Protein AF-A0A1I4BN94-F1 (afdb_monomer)

Radius of gyration: 34.68 Å; Cα contacts (8 Å, |Δi|>4): 60; chains: 1; bounding box: 79×40×118 Å

Mean predicted aligned error: 12.73 Å

Structure (mmCIF, N/CA/C/O backbone):
data_AF-A0A1I4BN94-F1
#
_entry.id   AF-A0A1I4BN94-F1
#
loop_
_atom_site.group_PDB
_atom_site.id
_atom_site.type_symbol
_atom_site.label_atom_id
_atom_site.label_alt_id
_atom_site.label_comp_id
_atom_site.label_asym_id
_atom_site.label_entity_id
_atom_site.label_seq_id
_atom_site.pdbx_PDB_ins_code
_atom_site.Cartn_x
_atom_site.Cartn_y
_atom_site.Cartn_z
_atom_site.occupancy
_atom_site.B_iso_or_equiv
_atom_site.auth_seq_id
_atom_site.auth_comp_id
_atom_site.auth_asym_id
_atom_site.auth_atom_id
_atom_site.pdbx_PDB_model_num
ATOM 1 N N . MET A 1 1 ? -11.496 -12.424 9.319 1.00 83.00 1 MET A N 1
ATOM 2 C CA . MET A 1 1 ? -12.038 -12.703 7.967 1.00 83.00 1 MET A CA 1
ATOM 3 C C . MET A 1 1 ? -12.143 -11.469 7.071 1.00 83.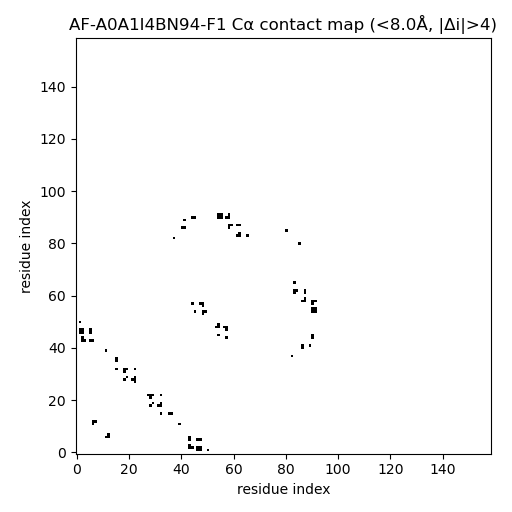00 1 MET A C 1
ATOM 5 O O . MET A 1 1 ? -11.672 -11.564 5.952 1.00 83.00 1 MET A O 1
ATOM 9 N N . ALA A 1 2 ? -12.711 -10.327 7.496 1.00 82.12 2 ALA A N 1
ATOM 10 C CA . ALA A 1 2 ? -12.797 -9.132 6.628 1.00 82.12 2 ALA A CA 1
ATOM 11 C C . ALA A 1 2 ? -11.420 -8.603 6.168 1.00 82.12 2 ALA A C 1
ATOM 13 O O . ALA A 1 2 ? -11.234 -8.348 4.985 1.00 82.12 2 ALA A O 1
ATOM 14 N N . HIS A 1 3 ? -10.443 -8.543 7.082 1.00 81.56 3 HIS A N 1
ATOM 15 C CA . HIS A 1 3 ? -9.048 -8.193 6.773 1.00 81.56 3 HIS A CA 1
ATOM 16 C C . HIS A 1 3 ? -8.423 -9.142 5.730 1.00 81.56 3 HIS A C 1
ATOM 18 O O . HIS A 1 3 ? -7.893 -8.697 4.721 1.00 81.56 3 HIS A O 1
ATOM 24 N N . GLU A 1 4 ? -8.574 -10.457 5.919 1.00 86.12 4 GLU A N 1
ATOM 25 C CA . GLU A 1 4 ? -8.053 -11.466 4.983 1.00 86.12 4 GLU A CA 1
ATOM 26 C C . GLU A 1 4 ? -8.687 -11.359 3.587 1.00 86.12 4 GLU A C 1
ATOM 28 O O . GLU A 1 4 ? -8.006 -11.395 2.566 1.00 86.12 4 GLU A O 1
ATOM 33 N N . ARG A 1 5 ? -10.009 -11.148 3.524 1.00 86.88 5 ARG A N 1
ATOM 34 C CA . ARG A 1 5 ? -10.705 -10.930 2.249 1.00 86.88 5 ARG A CA 1
ATOM 35 C C . ARG A 1 5 ? -10.223 -9.671 1.538 1.00 86.88 5 ARG A C 1
ATOM 37 O O . ARG A 1 5 ? -10.151 -9.687 0.314 1.00 86.88 5 ARG A O 1
ATOM 44 N N . ALA A 1 6 ? -9.880 -8.613 2.274 1.00 86.38 6 ALA A N 1
ATOM 45 C CA . ALA A 1 6 ? -9.335 -7.395 1.684 1.00 86.38 6 ALA A CA 1
ATOM 46 C C . ALA A 1 6 ? -7.993 -7.665 0.984 1.00 86.38 6 ALA A C 1
ATOM 48 O O . ALA A 1 6 ? -7.816 -7.239 -0.153 1.00 86.38 6 ALA A O 1
ATOM 49 N N . HIS A 1 7 ? -7.095 -8.451 1.590 1.00 86.75 7 HIS A N 1
ATOM 50 C CA . HIS A 1 7 ? -5.823 -8.840 0.960 1.00 86.75 7 HIS A CA 1
ATOM 51 C C . HIS A 1 7 ? -6.009 -9.616 -0.345 1.00 86.75 7 HIS A C 1
ATOM 53 O O . HIS A 1 7 ? -5.295 -9.370 -1.321 1.00 86.75 7 HIS A O 1
ATOM 59 N N . LEU A 1 8 ? -6.972 -10.540 -0.372 1.00 87.38 8 LEU A N 1
ATOM 60 C CA . LEU A 1 8 ? -7.276 -11.332 -1.564 1.00 87.38 8 LEU A CA 1
ATOM 61 C C . LEU A 1 8 ? -7.943 -10.485 -2.652 1.00 87.38 8 LEU A C 1
ATOM 63 O O . LEU A 1 8 ? -7.504 -10.512 -3.800 1.00 87.38 8 LEU A O 1
ATOM 67 N N . HIS A 1 9 ? -8.959 -9.700 -2.289 1.00 88.06 9 HIS A N 1
ATOM 68 C CA . HIS A 1 9 ? -9.712 -8.865 -3.226 1.00 88.06 9 HIS A CA 1
ATOM 69 C C . HIS A 1 9 ? -8.834 -7.785 -3.870 1.00 88.06 9 HIS A C 1
ATOM 71 O O . HIS A 1 9 ? -8.906 -7.564 -5.075 1.00 88.06 9 HIS A O 1
ATOM 77 N N . LEU A 1 10 ? -7.956 -7.161 -3.081 1.00 85.00 10 LEU A N 1
ATOM 78 C CA . LEU A 1 10 ? -7.038 -6.114 -3.538 1.00 85.00 10 LEU A CA 1
ATOM 79 C C . LEU A 1 10 ? -5.694 -6.669 -4.036 1.00 85.00 10 LEU A C 1
ATOM 81 O O . LEU A 1 10 ? -4.804 -5.906 -4.407 1.00 85.00 10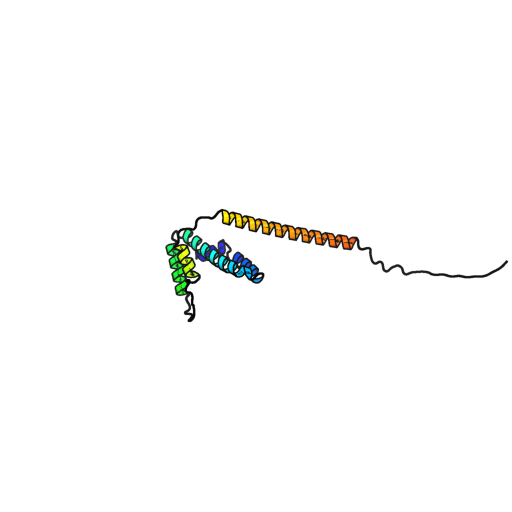 LEU A O 1
ATOM 85 N N . ARG A 1 11 ? -5.537 -8.001 -4.056 1.00 89.88 11 ARG A N 1
ATOM 86 C CA . ARG A 1 11 ? -4.350 -8.717 -4.552 1.00 89.88 11 ARG A CA 1
ATOM 87 C C . ARG A 1 11 ? -3.036 -8.190 -3.956 1.00 89.88 11 ARG A C 1
ATOM 89 O O . ARG A 1 11 ? -2.015 -8.133 -4.641 1.00 89.88 11 ARG A O 1
ATOM 96 N N . HIS A 1 12 ? -3.039 -7.839 -2.668 1.00 90.19 12 HIS A N 1
ATOM 97 C CA . HIS A 1 12 ? -1.888 -7.236 -1.978 1.00 90.19 12 HIS A CA 1
ATOM 98 C C . HIS A 1 12 ? -0.611 -8.089 -2.067 1.00 90.19 12 HIS A C 1
ATOM 100 O O . HIS A 1 12 ? 0.495 -7.555 -2.123 1.00 90.19 12 HIS A O 1
ATOM 106 N N . HIS A 1 13 ? -0.761 -9.412 -2.153 1.00 88.19 13 HIS A N 1
ATOM 107 C CA . HIS A 1 13 ? 0.345 -10.350 -2.338 1.00 88.19 13 HIS A CA 1
ATOM 108 C C . HIS A 1 13 ? 1.163 -10.071 -3.610 1.00 88.19 13 HIS A C 1
ATOM 110 O O . HIS A 1 13 ? 2.387 -10.151 -3.565 1.00 88.19 13 HIS A O 1
ATOM 116 N N . LEU A 1 14 ? 0.530 -9.681 -4.723 1.00 90.88 14 LEU A N 1
ATOM 117 C CA . LEU A 1 14 ? 1.253 -9.367 -5.961 1.00 90.88 14 LEU A CA 1
ATOM 118 C C . LEU A 1 14 ? 2.098 -8.104 -5.810 1.00 90.88 14 LEU A C 1
ATOM 120 O O . LEU A 1 14 ? 3.249 -8.085 -6.233 1.00 90.88 14 LEU A O 1
ATOM 124 N N . PHE A 1 15 ? 1.563 -7.078 -5.145 1.00 87.44 15 PHE A N 1
ATOM 125 C CA . PHE A 1 15 ? 2.320 -5.864 -4.844 1.00 87.44 15 PHE A CA 1
ATOM 126 C C . PHE A 1 15 ? 3.537 -6.159 -3.964 1.00 87.44 15 PHE A C 1
ATOM 128 O O . PHE A 1 15 ? 4.627 -5.657 -4.239 1.00 87.44 15 PHE A O 1
ATOM 135 N N . LEU A 1 16 ? 3.376 -6.997 -2.936 1.00 89.31 16 LEU A N 1
ATOM 136 C CA . LEU A 1 16 ? 4.483 -7.399 -2.069 1.00 89.31 16 LEU A CA 1
ATOM 137 C C . LEU A 1 16 ? 5.559 -8.176 -2.831 1.00 89.31 16 LEU A C 1
ATOM 139 O O . LEU A 1 16 ? 6.737 -7.896 -2.631 1.00 89.31 16 LEU A O 1
ATOM 143 N N . ILE A 1 17 ? 5.175 -9.093 -3.725 1.00 92.31 17 ILE A N 1
ATOM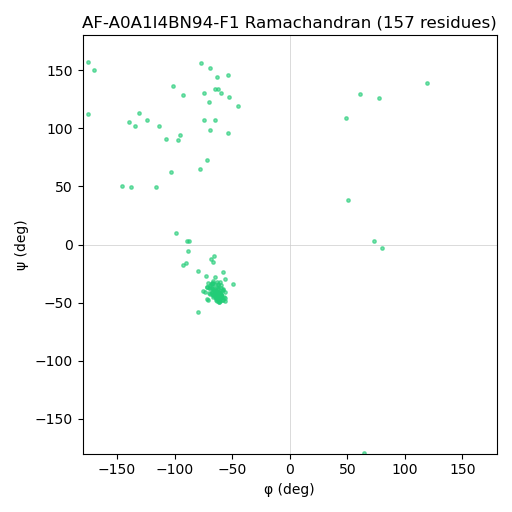 144 C CA . ILE A 1 17 ? 6.125 -9.837 -4.567 1.00 92.31 17 ILE A CA 1
ATOM 145 C C . ILE A 1 17 ? 6.912 -8.875 -5.459 1.00 92.31 17 ILE A C 1
ATOM 147 O O . ILE A 1 17 ? 8.141 -8.929 -5.469 1.00 92.31 17 ILE A O 1
ATOM 151 N N . THR A 1 18 ? 6.234 -7.959 -6.155 1.00 90.38 18 THR A N 1
ATOM 152 C CA . THR A 1 18 ? 6.895 -6.979 -7.028 1.00 90.38 18 THR A CA 1
ATOM 153 C C . THR A 1 18 ? 7.882 -6.122 -6.247 1.00 90.38 18 THR A C 1
ATOM 155 O O . THR A 1 18 ? 9.033 -5.986 -6.647 1.00 90.38 18 THR A O 1
ATOM 158 N N . VAL A 1 19 ? 7.476 -5.586 -5.094 1.00 89.31 19 VAL A N 1
ATOM 159 C CA . VAL A 1 19 ? 8.345 -4.718 -4.290 1.00 89.31 19 VAL A CA 1
ATOM 160 C C . VAL A 1 19 ? 9.487 -5.496 -3.631 1.00 89.31 19 VAL A C 1
ATOM 162 O O . VAL A 1 19 ? 10.593 -4.963 -3.507 1.00 89.31 19 VAL A O 1
ATOM 165 N N . ALA A 1 20 ? 9.266 -6.754 -3.245 1.00 90.38 20 ALA A N 1
ATOM 166 C CA . ALA A 1 20 ? 10.321 -7.635 -2.755 1.00 90.38 20 ALA A CA 1
ATOM 167 C C . ALA A 1 20 ? 11.360 -7.909 -3.849 1.00 90.38 20 ALA A C 1
ATOM 169 O O . ALA A 1 20 ? 12.555 -7.772 -3.593 1.00 90.38 20 ALA A O 1
ATOM 170 N N . LEU A 1 21 ? 10.914 -8.199 -5.075 1.00 92.38 21 LEU A N 1
ATOM 171 C CA . LEU A 1 21 ? 11.796 -8.374 -6.226 1.00 92.38 21 LEU A CA 1
ATOM 172 C C . LEU A 1 21 ? 12.570 -7.086 -6.530 1.00 92.38 21 LEU A C 1
ATOM 174 O O . LEU A 1 21 ? 13.793 -7.122 -6.642 1.00 92.38 21 LEU A O 1
ATOM 178 N N . SER A 1 22 ? 11.901 -5.931 -6.570 1.00 90.00 22 SER A N 1
ATOM 179 C CA . SER A 1 22 ? 12.569 -4.638 -6.755 1.00 90.00 22 SER A CA 1
ATOM 180 C C . SER A 1 22 ? 13.595 -4.355 -5.656 1.00 90.00 22 SER A C 1
ATOM 182 O O . SER A 1 22 ? 14.677 -3.861 -5.948 1.00 90.00 22 SER A O 1
ATOM 184 N N . SER A 1 23 ? 13.297 -4.700 -4.401 1.00 91.12 23 SER A N 1
ATOM 185 C CA . SER A 1 23 ? 14.216 -4.520 -3.266 1.00 91.12 23 SER A CA 1
ATOM 186 C C . SER A 1 23 ? 15.392 -5.501 -3.277 1.00 91.12 23 SER A C 1
ATOM 188 O O . SER A 1 23 ? 16.447 -5.201 -2.712 1.00 91.12 23 SER A O 1
ATOM 190 N N . ALA A 1 24 ? 15.213 -6.677 -3.887 1.00 91.88 24 ALA A N 1
ATOM 191 C CA . ALA A 1 24 ? 16.277 -7.647 -4.116 1.00 91.88 24 ALA A CA 1
ATOM 192 C C . ALA A 1 24 ? 17.216 -7.183 -5.239 1.00 91.88 24 ALA A C 1
ATOM 194 O O . ALA A 1 24 ? 18.430 -7.281 -5.087 1.00 91.88 24 ALA A O 1
ATOM 195 N N . LEU A 1 25 ? 16.658 -6.622 -6.319 1.00 93.19 25 LEU A N 1
ATOM 196 C CA . LEU A 1 25 ? 17.416 -6.055 -7.439 1.00 93.19 25 LEU A CA 1
ATOM 197 C C . LEU A 1 25 ? 18.106 -4.733 -7.070 1.00 93.19 25 LEU A C 1
ATOM 199 O O . LEU A 1 25 ? 19.218 -4.469 -7.515 1.00 93.19 25 LEU A O 1
ATOM 203 N N . ASN A 1 26 ? 17.462 -3.907 -6.244 1.00 92.50 26 ASN A N 1
ATOM 204 C CA . ASN A 1 26 ? 17.990 -2.629 -5.788 1.00 92.50 26 ASN A CA 1
ATOM 205 C C . ASN A 1 26 ? 17.777 -2.457 -4.270 1.00 92.50 26 ASN A C 1
ATOM 207 O O . ASN A 1 26 ? 16.686 -2.074 -3.831 1.00 92.50 26 ASN A O 1
ATOM 211 N N . PRO A 1 27 ? 18.826 -2.660 -3.449 1.00 91.50 27 PRO A N 1
ATOM 212 C CA . PRO A 1 27 ? 18.743 -2.526 -1.996 1.00 91.50 27 PRO A CA 1
ATOM 213 C C . PRO A 1 27 ? 18.280 -1.149 -1.501 1.00 91.50 27 PRO A C 1
ATOM 215 O O . PRO A 1 27 ? 17.722 -1.062 -0.405 1.00 91.50 27 PRO A O 1
ATOM 218 N N . LEU A 1 28 ? 18.454 -0.084 -2.294 1.00 92.69 28 LEU A N 1
ATOM 219 C CA . LEU A 1 28 ? 17.985 1.263 -1.946 1.00 92.69 28 LEU A CA 1
ATOM 220 C C . LEU A 1 28 ? 16.451 1.358 -1.896 1.00 92.69 28 LEU A C 1
ATOM 222 O O . LEU A 1 28 ? 15.917 2.291 -1.303 1.00 92.69 28 LEU A O 1
ATOM 226 N N . LEU A 1 29 ? 15.734 0.374 -2.450 1.00 88.19 29 LEU A N 1
ATOM 227 C CA . LEU A 1 29 ? 14.271 0.297 -2.415 1.00 88.19 29 LEU A CA 1
ATOM 228 C C . LEU A 1 29 ? 13.721 -0.420 -1.171 1.00 88.19 29 LEU A C 1
ATOM 230 O O . LEU A 1 29 ? 12.514 -0.400 -0.938 1.00 88.19 29 LEU A O 1
ATOM 234 N N . ARG A 1 30 ? 14.566 -0.999 -0.310 1.00 89.75 30 ARG A N 1
ATOM 235 C CA . ARG A 1 30 ? 14.111 -1.687 0.916 1.00 89.75 30 ARG A CA 1
ATOM 236 C C . ARG A 1 30 ? 13.253 -0.814 1.849 1.00 89.75 30 ARG A C 1
ATOM 238 O O . ARG A 1 30 ? 12.254 -1.325 2.363 1.00 89.75 30 ARG A O 1
ATOM 245 N N . PRO A 1 31 ? 13.563 0.480 2.080 1.00 88.94 31 PRO A N 1
ATOM 246 C CA . PRO A 1 31 ? 12.694 1.349 2.876 1.00 88.94 31 PRO A CA 1
ATOM 247 C C . PRO A 1 31 ? 11.311 1.536 2.242 1.00 88.94 31 PRO A C 1
ATOM 249 O O . PRO A 1 31 ? 10.311 1.599 2.954 1.00 88.94 31 PRO A O 1
ATOM 252 N N . LEU A 1 32 ? 11.235 1.562 0.908 1.00 85.69 32 LEU A N 1
ATOM 253 C CA . LEU A 1 32 ? 9.962 1.589 0.195 1.00 85.69 32 LEU A CA 1
ATOM 254 C C . LEU A 1 32 ? 9.198 0.278 0.415 1.00 85.69 32 LEU A C 1
ATOM 256 O O . LEU A 1 32 ? 8.002 0.316 0.671 1.00 85.69 32 LEU A O 1
ATOM 260 N N . GLY A 1 33 ? 9.889 -0.865 0.426 1.00 86.56 33 GLY A N 1
ATOM 261 C CA . GLY A 1 33 ? 9.298 -2.159 0.778 1.00 86.56 33 GLY A CA 1
ATOM 262 C C . GLY A 1 33 ? 8.635 -2.185 2.149 1.00 86.56 33 GLY A C 1
ATOM 263 O O . GLY A 1 33 ? 7.477 -2.591 2.267 1.00 86.56 33 GLY A O 1
ATOM 264 N N . THR A 1 34 ? 9.320 -1.692 3.181 1.00 85.50 34 THR A N 1
ATOM 265 C CA . THR A 1 34 ? 8.741 -1.636 4.533 1.00 85.50 34 THR A CA 1
ATOM 266 C C . THR A 1 34 ? 7.577 -0.645 4.623 1.00 85.50 34 THR A C 1
ATOM 268 O O . THR A 1 34 ? 6.574 -0.931 5.282 1.00 85.50 34 THR A O 1
ATOM 271 N N . ALA A 1 35 ? 7.661 0.492 3.925 1.00 87.06 35 ALA A N 1
ATOM 272 C CA . ALA A 1 35 ? 6.581 1.471 3.850 1.00 87.06 35 ALA A CA 1
ATOM 273 C C . ALA A 1 35 ? 5.342 0.922 3.123 1.00 87.06 35 ALA A C 1
ATOM 275 O O . ALA A 1 35 ? 4.227 1.090 3.621 1.00 87.06 35 ALA A O 1
ATOM 276 N N . THR A 1 36 ? 5.526 0.229 1.997 1.00 87.94 36 THR A N 1
ATOM 277 C CA . THR A 1 36 ? 4.444 -0.394 1.227 1.00 87.94 36 THR A CA 1
ATOM 278 C C . THR A 1 36 ? 3.763 -1.493 2.026 1.00 87.94 36 THR A C 1
ATOM 280 O O . THR A 1 36 ? 2.539 -1.494 2.115 1.00 87.94 36 THR A O 1
ATOM 283 N N . ALA A 1 37 ? 4.521 -2.378 2.680 1.00 88.38 37 ALA A N 1
ATOM 284 C CA . ALA A 1 37 ? 3.940 -3.414 3.532 1.00 88.38 37 ALA A CA 1
ATOM 285 C C . ALA A 1 37 ? 3.051 -2.806 4.630 1.00 88.38 37 ALA A C 1
ATOM 287 O O . ALA A 1 37 ? 1.905 -3.213 4.804 1.00 88.38 37 ALA A O 1
ATOM 288 N N . PHE A 1 38 ? 3.533 -1.761 5.310 1.00 88.56 38 PHE A N 1
ATOM 289 C CA . PHE A 1 38 ? 2.724 -1.042 6.293 1.00 88.56 38 PHE A CA 1
ATOM 290 C C . PHE A 1 38 ? 1.469 -0.398 5.677 1.00 88.56 38 PHE A C 1
ATOM 292 O O . PHE A 1 38 ? 0.396 -0.447 6.279 1.00 88.56 38 PHE A O 1
ATOM 299 N N . ALA A 1 39 ? 1.584 0.214 4.496 1.00 87.94 39 ALA A N 1
ATOM 300 C CA . ALA A 1 39 ? 0.459 0.855 3.820 1.00 87.94 39 ALA A CA 1
ATOM 301 C C . ALA A 1 39 ? -0.630 -0.153 3.416 1.00 87.94 39 ALA A C 1
ATOM 303 O O . ALA A 1 39 ? -1.811 0.140 3.594 1.00 87.94 39 ALA A O 1
ATOM 304 N N . LEU A 1 40 ? -0.247 -1.342 2.939 1.00 89.69 40 LEU A N 1
ATOM 305 C CA . LEU A 1 40 ? -1.180 -2.413 2.569 1.00 89.69 40 LEU A CA 1
ATOM 306 C C . LEU A 1 40 ? -1.907 -2.984 3.791 1.00 89.69 40 LEU A C 1
ATOM 308 O O . LEU A 1 40 ? -3.125 -3.150 3.758 1.00 89.69 40 LEU A O 1
ATOM 312 N N . GLU A 1 41 ? -1.191 -3.202 4.898 1.00 89.75 41 GLU A N 1
ATOM 313 C CA . GLU A 1 41 ? -1.800 -3.594 6.176 1.00 89.75 41 GLU A CA 1
ATOM 314 C C . GLU A 1 41 ? -2.808 -2.548 6.662 1.00 89.75 41 GLU A C 1
ATOM 316 O O . GLU A 1 41 ? -3.931 -2.882 7.044 1.00 89.75 41 GLU A O 1
ATOM 321 N N . ARG A 1 42 ? -2.437 -1.262 6.589 1.00 90.12 42 ARG A N 1
ATOM 322 C CA . ARG A 1 42 ? -3.337 -0.162 6.940 1.00 90.12 42 ARG A CA 1
ATOM 323 C C . ARG A 1 42 ? -4.560 -0.122 6.021 1.00 90.12 42 ARG A C 1
ATOM 325 O O . ARG A 1 42 ? -5.660 0.111 6.507 1.00 90.12 42 ARG A O 1
ATOM 332 N N . TRP A 1 43 ? -4.401 -0.353 4.719 1.00 89.12 43 TRP A N 1
ATOM 333 C CA . TRP A 1 43 ? -5.528 -0.383 3.784 1.00 89.12 43 TRP A CA 1
ATOM 334 C C . TRP A 1 43 ? -6.482 -1.545 4.088 1.00 89.12 43 TRP A C 1
ATOM 336 O O . TRP A 1 43 ? -7.700 -1.355 4.117 1.00 89.12 43 TRP A O 1
ATOM 346 N N . ALA A 1 44 ? -5.959 -2.731 4.397 1.00 89.62 44 ALA A N 1
ATOM 347 C CA . ALA A 1 44 ? -6.784 -3.865 4.805 1.00 89.62 44 ALA A CA 1
ATOM 348 C C . ALA A 1 44 ? -7.562 -3.576 6.106 1.00 89.62 44 ALA A C 1
ATOM 350 O O . ALA A 1 44 ? -8.750 -3.896 6.198 1.00 89.62 44 ALA A O 1
ATOM 351 N N . ASP A 1 45 ? -6.930 -2.918 7.083 1.00 91.00 45 ASP A N 1
ATOM 352 C CA . ASP A 1 45 ? -7.575 -2.502 8.335 1.00 91.00 45 ASP A CA 1
ATOM 353 C C . ASP A 1 45 ? -8.698 -1.477 8.109 1.00 91.00 45 ASP A C 1
ATOM 355 O O . ASP A 1 45 ? -9.795 -1.632 8.645 1.00 91.00 45 ASP A O 1
ATOM 359 N N . GLU A 1 46 ? -8.454 -0.458 7.283 1.00 90.62 46 GLU A N 1
ATOM 360 C CA . GLU A 1 46 ? -9.459 0.554 6.928 1.00 90.62 46 GLU A CA 1
ATOM 361 C C . GLU A 1 46 ? -10.619 -0.072 6.140 1.00 90.62 46 GLU A C 1
ATOM 363 O O . GLU A 1 46 ? -11.779 0.211 6.420 1.00 90.62 46 GLU A O 1
ATOM 368 N N . THR A 1 47 ? -10.331 -1.004 5.226 1.00 90.50 47 THR A N 1
ATOM 369 C CA . THR A 1 47 ? -11.361 -1.747 4.483 1.00 90.50 47 THR A CA 1
ATOM 370 C C . THR A 1 47 ? -12.245 -2.548 5.435 1.00 90.50 47 THR A C 1
ATOM 372 O O . THR A 1 47 ? -13.471 -2.508 5.325 1.00 90.50 47 THR A O 1
ATOM 375 N N . ALA A 1 48 ? -11.649 -3.244 6.408 1.00 89.62 48 ALA A N 1
ATOM 376 C CA . ALA A 1 48 ? -12.403 -3.952 7.436 1.00 89.62 48 ALA A CA 1
ATOM 377 C C . ALA A 1 48 ? -13.244 -2.987 8.287 1.00 89.62 48 ALA A C 1
ATOM 379 O O . ALA A 1 48 ? -14.403 -3.287 8.572 1.00 89.62 48 ALA A O 1
ATOM 380 N N . ALA A 1 49 ? -12.697 -1.824 8.648 1.00 91.94 49 ALA A N 1
ATOM 381 C CA . ALA A 1 49 ? -13.415 -0.811 9.415 1.00 91.94 49 ALA A CA 1
ATOM 382 C C . ALA A 1 49 ? -14.608 -0.235 8.642 1.00 91.94 49 ALA A C 1
ATOM 384 O O . ALA A 1 49 ? -15.674 -0.081 9.228 1.00 91.94 49 ALA A O 1
ATOM 385 N N . THR A 1 50 ? -14.479 0.007 7.334 1.00 91.06 50 THR A N 1
ATOM 386 C CA . THR A 1 50 ? -15.598 0.427 6.476 1.00 91.06 50 THR A CA 1
ATOM 387 C C . THR A 1 50 ? -16.692 -0.637 6.409 1.00 91.06 50 THR A C 1
ATOM 389 O O . THR A 1 50 ? -17.866 -0.300 6.511 1.00 91.06 50 THR A O 1
ATOM 392 N N . HIS A 1 51 ? -16.332 -1.921 6.293 1.00 90.62 51 HIS A N 1
ATOM 393 C CA . HIS A 1 51 ? -17.313 -3.015 6.262 1.00 90.62 51 HIS A CA 1
ATOM 394 C C . HIS A 1 51 ? -18.045 -3.203 7.598 1.00 90.62 51 HIS A C 1
ATOM 396 O O . HIS A 1 51 ? -19.198 -3.623 7.611 1.00 90.62 51 HIS A O 1
ATOM 402 N N . LEU A 1 52 ? -17.370 -2.937 8.719 1.00 90.44 52 LEU A N 1
ATOM 403 C CA . LEU A 1 52 ? -17.911 -3.111 10.071 1.00 90.44 52 LEU A CA 1
ATOM 404 C C . LEU A 1 52 ? -18.568 -1.839 10.630 1.00 90.44 52 LEU A C 1
ATOM 406 O O . LEU A 1 52 ? -19.297 -1.922 11.612 1.00 90.44 52 LEU A O 1
ATOM 410 N N . GLY A 1 53 ? -18.286 -0.672 10.047 1.00 92.00 53 GLY A N 1
ATOM 411 C CA . GLY A 1 53 ? -18.752 0.633 10.524 1.00 92.00 53 GLY A CA 1
ATOM 412 C C . GLY A 1 53 ? -18.056 1.152 11.791 1.00 92.00 53 GLY A C 1
ATOM 413 O O . GLY A 1 53 ? -18.421 2.218 12.277 1.00 92.00 53 GLY A O 1
ATOM 414 N N . ASP A 1 54 ? -17.055 0.443 12.332 1.00 92.44 54 ASP A N 1
ATOM 415 C CA . ASP A 1 54 ? -16.395 0.795 13.599 1.00 92.44 54 ASP A CA 1
ATOM 416 C C . ASP A 1 54 ? -14.867 0.574 13.550 1.00 92.44 54 ASP A C 1
ATOM 418 O O . ASP A 1 54 ? -14.358 -0.550 13.634 1.00 92.44 54 ASP A O 1
ATOM 422 N N . ARG A 1 55 ? -14.113 1.681 13.465 1.00 92.31 55 ARG A N 1
ATOM 423 C CA . ARG A 1 55 ? -12.635 1.695 13.489 1.00 92.31 55 ARG A CA 1
ATOM 424 C C . ARG A 1 55 ? -12.061 1.281 14.845 1.00 92.31 55 ARG A C 1
ATOM 426 O O . ARG A 1 55 ? -11.010 0.643 14.888 1.00 92.31 55 ARG A O 1
ATOM 433 N N . SER A 1 56 ? -12.737 1.612 15.946 1.00 93.19 56 SER A N 1
ATOM 434 C CA . SER A 1 56 ? -12.290 1.282 17.307 1.00 93.19 56 SER A CA 1
ATOM 435 C C . SER A 1 56 ? -12.398 -0.217 17.571 1.00 93.19 56 SER A C 1
ATOM 437 O O . SER A 1 56 ? -11.513 -0.808 18.198 1.00 93.19 56 SER A O 1
ATOM 439 N N . LEU A 1 57 ? -13.445 -0.859 17.045 1.00 93.19 57 LEU A N 1
ATOM 440 C CA . LEU A 1 57 ? -13.594 -2.312 17.086 1.00 93.19 57 LEU A CA 1
ATOM 441 C C . LEU A 1 57 ? -12.456 -3.015 16.340 1.00 93.19 57 LEU A C 1
ATOM 443 O O . LEU A 1 57 ? -11.850 -3.934 16.899 1.00 93.19 57 LEU A O 1
ATOM 447 N N . VAL A 1 58 ? -12.118 -2.561 15.127 1.00 92.12 58 VAL A N 1
ATOM 448 C CA . VAL A 1 58 ? -10.991 -3.116 14.356 1.00 92.12 58 VAL A CA 1
ATOM 449 C C . VAL A 1 58 ? -9.664 -2.880 15.077 1.00 92.12 58 VAL A C 1
ATOM 451 O O . VAL A 1 58 ? -8.892 -3.822 15.241 1.00 92.12 58 VAL A O 1
ATOM 454 N N . ALA A 1 59 ? -9.425 -1.676 15.603 1.00 92.38 59 ALA A N 1
ATOM 455 C CA . ALA A 1 59 ? -8.211 -1.353 16.356 1.00 92.38 59 ALA A CA 1
ATOM 456 C C . ALA A 1 59 ? -8.023 -2.281 17.567 1.00 92.38 59 ALA A C 1
ATOM 458 O O . ALA A 1 59 ? -6.940 -2.829 17.786 1.00 92.38 59 ALA A O 1
ATOM 459 N N . ARG A 1 60 ? -9.098 -2.525 18.326 1.00 92.25 60 ARG A N 1
ATOM 460 C CA . ARG A 1 60 ? -9.084 -3.444 19.469 1.00 92.25 60 ARG A CA 1
ATOM 461 C C . ARG A 1 60 ? -8.875 -4.895 19.042 1.00 92.25 60 ARG A C 1
ATOM 463 O O . ARG A 1 60 ? -8.171 -5.624 19.737 1.00 92.25 60 ARG A O 1
ATOM 470 N N . ALA A 1 61 ? -9.464 -5.321 17.926 1.00 91.12 61 ALA A N 1
ATOM 471 C CA . ALA A 1 61 ? -9.260 -6.662 17.384 1.00 91.12 61 ALA A CA 1
ATOM 472 C C . ALA A 1 61 ? -7.796 -6.887 16.969 1.00 91.12 61 ALA A C 1
ATOM 474 O O . ALA A 1 61 ? -7.207 -7.893 17.361 1.00 91.12 61 ALA A O 1
ATOM 475 N N . VAL A 1 62 ? -7.185 -5.921 16.272 1.00 89.00 62 VAL A N 1
ATOM 476 C CA . VAL A 1 62 ? -5.761 -5.945 15.891 1.00 89.00 62 VAL A CA 1
ATOM 477 C C . VAL A 1 62 ? -4.863 -5.987 17.130 1.00 89.00 62 VAL A C 1
ATOM 479 O O . VAL A 1 62 ? -3.962 -6.821 17.210 1.00 89.00 62 VAL A O 1
ATOM 482 N N . ALA A 1 63 ? -5.138 -5.150 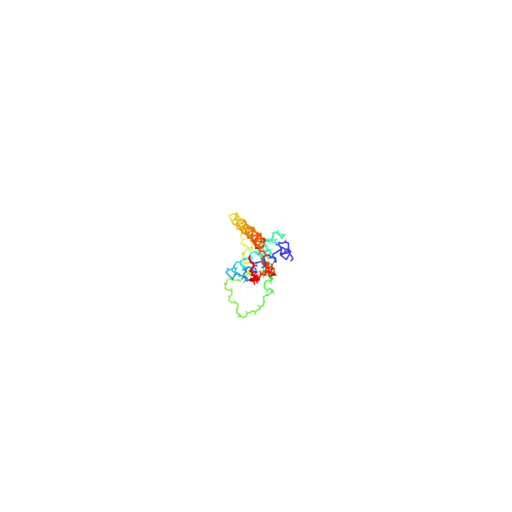18.136 1.00 87.81 63 ALA A N 1
ATOM 483 C CA . ALA A 1 63 ? -4.381 -5.141 19.387 1.00 87.81 63 ALA A CA 1
ATOM 484 C C . ALA A 1 63 ? -4.469 -6.484 20.136 1.00 87.81 63 ALA A C 1
ATOM 486 O O . ALA A 1 63 ? -3.451 -7.010 20.588 1.00 87.81 63 ALA A O 1
ATOM 487 N N . LYS A 1 64 ? -5.670 -7.071 20.235 1.00 88.75 64 LYS A N 1
ATOM 488 C CA . LYS A 1 64 ? -5.873 -8.383 20.869 1.00 88.75 64 LYS A CA 1
ATOM 489 C C . LYS A 1 64 ? -5.163 -9.505 20.113 1.00 88.75 64 LYS A C 1
ATOM 491 O O . LYS A 1 64 ? -4.512 -10.326 20.749 1.00 88.75 64 LYS A O 1
ATOM 496 N N . ALA A 1 65 ? -5.257 -9.528 18.783 1.00 86.50 65 ALA A N 1
ATOM 497 C CA . ALA A 1 65 ? -4.589 -10.531 17.955 1.00 86.50 65 ALA A CA 1
ATOM 498 C C . ALA A 1 65 ? -3.063 -10.471 18.117 1.00 86.50 65 ALA A C 1
ATOM 500 O O . ALA A 1 65 ? -2.417 -11.500 18.298 1.00 86.50 65 ALA A O 1
ATOM 501 N N . ALA A 1 66 ? -2.492 -9.265 18.137 1.00 84.75 66 ALA A N 1
ATOM 502 C CA . ALA A 1 66 ? -1.064 -9.080 18.357 1.00 84.75 66 ALA A CA 1
ATOM 503 C C . ALA A 1 66 ? -0.609 -9.508 19.757 1.00 84.75 66 ALA A C 1
ATOM 505 O O . ALA A 1 66 ? 0.476 -10.064 19.899 1.00 84.75 66 ALA A O 1
ATOM 506 N N . LEU A 1 67 ? -1.428 -9.270 20.789 1.00 83.94 67 LEU A N 1
ATOM 507 C CA . LEU A 1 67 ? -1.125 -9.727 22.144 1.00 83.94 67 LEU A CA 1
ATOM 508 C C . LEU A 1 67 ? -1.184 -11.256 22.250 1.00 83.94 67 LEU A C 1
ATOM 510 O O . LEU A 1 67 ? -0.310 -11.849 22.873 1.00 83.94 67 LEU A O 1
ATOM 514 N N . ALA A 1 68 ? -2.170 -11.887 21.606 1.00 85.38 68 ALA A N 1
ATOM 515 C CA . ALA A 1 68 ? -2.309 -13.342 21.567 1.00 85.38 68 ALA A CA 1
ATOM 516 C C . ALA A 1 68 ? -1.174 -14.029 20.785 1.00 85.38 68 ALA A C 1
ATOM 518 O O . ALA A 1 68 ? -0.766 -15.129 21.140 1.00 85.38 68 ALA A O 1
ATOM 519 N N . GLY A 1 69 ? -0.649 -13.379 19.741 1.00 75.62 69 GLY A N 1
ATOM 520 C CA . GLY A 1 69 ? 0.474 -13.876 18.939 1.00 75.62 69 GLY A CA 1
ATOM 521 C C . GLY A 1 69 ? 1.860 -13.503 19.472 1.00 75.62 69 GLY A C 1
ATOM 522 O O . GLY A 1 69 ? 2.861 -13.795 18.819 1.00 75.62 69 GLY A O 1
ATOM 523 N N . ARG A 1 70 ? 1.951 -12.822 20.622 1.00 74.25 70 ARG A N 1
ATOM 524 C CA . ARG A 1 70 ? 3.228 -12.347 21.156 1.00 74.25 70 ARG A CA 1
ATOM 525 C C . ARG A 1 70 ? 4.018 -13.513 21.743 1.00 74.25 70 ARG A C 1
ATOM 527 O O . ARG A 1 70 ? 3.730 -13.976 22.842 1.00 74.25 70 ARG A O 1
ATOM 534 N N . THR A 1 71 ? 5.070 -13.935 21.052 1.00 65.94 71 THR A N 1
ATOM 535 C CA . THR A 1 71 ? 6.113 -14.764 21.657 1.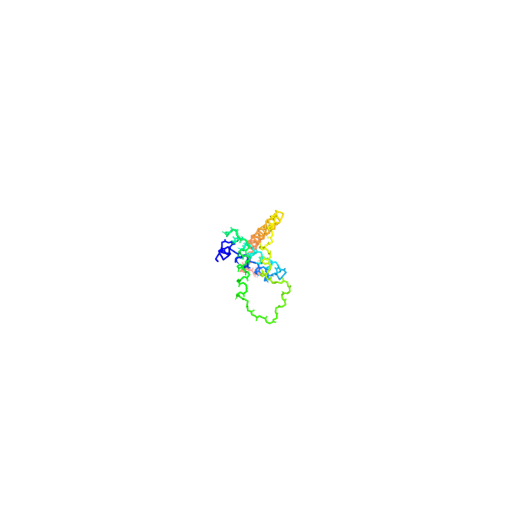00 65.94 71 THR A CA 1
ATOM 536 C C . THR A 1 71 ? 6.983 -13.883 22.568 1.00 65.94 71 THR A C 1
ATOM 538 O O . THR A 1 71 ? 7.400 -12.792 22.158 1.00 65.94 71 THR A O 1
ATOM 541 N N . PRO A 1 72 ? 7.241 -14.276 23.828 1.00 59.72 72 PRO A N 1
ATOM 542 C CA . PRO A 1 72 ? 8.130 -13.519 24.701 1.00 59.72 72 PRO A CA 1
ATOM 543 C C . PRO A 1 72 ? 9.572 -13.631 24.186 1.00 59.72 72 PRO A C 1
ATOM 545 O O . PRO A 1 72 ? 10.261 -14.613 24.439 1.00 59.72 72 PRO A O 1
ATOM 548 N N . HIS A 1 73 ? 10.033 -12.620 23.444 1.00 58.41 73 HIS A N 1
ATOM 549 C CA . HIS A 1 73 ? 11.442 -12.483 23.076 1.00 58.41 73 HIS A CA 1
ATOM 550 C C . HIS A 1 73 ? 12.186 -11.612 24.106 1.00 58.41 73 HIS A C 1
ATOM 552 O O . HIS A 1 73 ? 11.741 -10.489 24.356 1.00 58.41 73 HIS A O 1
ATOM 558 N N . PRO A 1 74 ? 13.327 -12.067 24.669 1.00 54.38 74 PRO A N 1
ATOM 559 C CA . PRO A 1 74 ? 14.019 -11.358 25.754 1.00 54.38 74 PRO A CA 1
ATOM 560 C C . PRO A 1 74 ? 14.662 -10.012 25.369 1.00 54.38 74 PRO A C 1
ATOM 562 O O . PRO A 1 74 ? 15.046 -9.259 26.255 1.00 54.38 74 PRO A O 1
ATOM 565 N N . PHE A 1 75 ? 14.779 -9.681 24.076 1.00 53.41 75 PHE A N 1
ATOM 566 C CA . PHE A 1 75 ? 15.555 -8.521 23.605 1.00 53.41 75 PHE A CA 1
ATOM 567 C C . PHE A 1 75 ? 14.864 -7.710 22.496 1.00 53.41 75 PHE A C 1
ATOM 569 O O . PHE A 1 75 ? 15.467 -7.393 21.474 1.00 53.41 75 PHE A O 1
ATOM 576 N N . ALA A 1 76 ? 13.595 -7.340 22.672 1.00 56.81 76 ALA A N 1
ATOM 577 C CA . ALA A 1 76 ? 12.941 -6.401 21.758 1.00 56.81 76 ALA A CA 1
ATOM 578 C C . ALA A 1 76 ? 12.982 -4.967 22.316 1.00 56.81 76 ALA A C 1
ATOM 580 O O . ALA A 1 76 ? 12.054 -4.524 22.992 1.00 56.81 76 ALA A O 1
ATOM 581 N N . LEU A 1 77 ? 14.041 -4.215 21.991 1.00 46.03 77 LEU A N 1
ATOM 582 C CA . LEU A 1 77 ? 14.067 -2.752 22.121 1.00 46.03 77 LEU A CA 1
ATOM 583 C C . LEU A 1 77 ? 13.166 -2.122 21.043 1.00 46.03 77 LEU A C 1
ATOM 585 O O . LEU A 1 77 ? 13.637 -1.555 20.064 1.00 46.03 77 LEU A O 1
ATOM 589 N N . ALA A 1 78 ? 11.847 -2.235 21.200 1.00 52.34 78 ALA A N 1
ATOM 590 C CA . ALA A 1 78 ? 10.872 -1.554 20.348 1.00 52.34 78 ALA A CA 1
ATOM 591 C C . ALA A 1 78 ? 10.286 -0.338 21.081 1.00 52.34 78 ALA A C 1
ATOM 593 O O . ALA A 1 78 ? 9.088 -0.270 21.347 1.00 52.34 78 ALA A O 1
ATOM 594 N N . ALA A 1 79 ? 11.136 0.639 21.409 1.00 46.94 79 ALA A N 1
ATOM 595 C CA . ALA A 1 79 ? 10.719 1.882 22.068 1.00 46.94 79 ALA A CA 1
ATOM 596 C C . ALA A 1 79 ? 9.803 2.771 21.190 1.00 46.94 79 ALA A C 1
ATOM 598 O O . ALA A 1 79 ? 9.194 3.708 21.691 1.00 46.94 79 ALA A O 1
ATOM 599 N N . SER A 1 80 ? 9.649 2.456 19.897 1.00 48.16 80 SER A N 1
ATOM 600 C CA . SER A 1 80 ? 8.715 3.118 18.969 1.00 48.16 80 SER A CA 1
ATOM 601 C C . SER A 1 80 ? 7.397 2.357 18.750 1.00 48.16 80 SER A C 1
ATOM 603 O O . SER A 1 80 ? 6.616 2.703 17.866 1.00 48.16 80 SER A O 1
ATOM 605 N N . GLY A 1 81 ? 7.127 1.310 19.535 1.00 53.75 81 GLY A N 1
ATOM 606 C CA . GLY A 1 81 ? 5.859 0.583 19.490 1.00 53.75 81 GLY A CA 1
ATOM 607 C C . GLY A 1 81 ? 5.730 -0.441 18.360 1.00 53.75 81 GLY A C 1
ATOM 608 O O . GLY A 1 81 ? 4.756 -1.164 18.341 1.00 53.75 81 GLY A O 1
ATOM 609 N N . GLY A 1 82 ? 6.677 -0.610 17.439 1.00 64.50 82 GLY A N 1
ATOM 610 C CA . GLY A 1 82 ? 6.586 -1.675 16.426 1.00 64.50 82 GLY A CA 1
ATOM 611 C C . GLY A 1 82 ? 5.400 -1.545 15.440 1.00 64.50 82 GLY A C 1
ATOM 612 O O . GLY A 1 82 ? 4.622 -0.588 15.479 1.00 64.50 82 GLY A O 1
ATOM 613 N N . PRO A 1 83 ? 5.259 -2.494 14.495 1.00 74.62 83 PRO A N 1
ATOM 614 C CA . PRO A 1 83 ? 4.319 -2.370 13.375 1.00 74.62 83 PRO A CA 1
ATOM 615 C C . PRO A 1 83 ? 2.845 -2.345 13.809 1.00 74.62 83 PRO A C 1
ATOM 617 O O . PRO A 1 83 ? 2.022 -1.727 13.138 1.00 74.62 83 PRO A O 1
ATOM 620 N N . VAL A 1 84 ? 2.506 -2.969 14.941 1.00 79.12 84 VAL A N 1
ATOM 621 C CA . VAL A 1 84 ? 1.121 -3.106 15.417 1.00 79.12 84 VAL A CA 1
ATOM 622 C C . VAL A 1 84 ? 0.611 -1.823 16.095 1.00 79.12 84 VAL A C 1
ATOM 624 O O . VAL A 1 84 ? -0.369 -1.267 15.605 1.00 79.12 84 VAL A O 1
ATOM 627 N N . PRO A 1 85 ? 1.231 -1.289 17.165 1.00 82.56 85 PRO A N 1
ATOM 628 C CA . PRO A 1 85 ? 0.881 0.022 17.715 1.00 82.56 85 PRO A CA 1
ATOM 629 C C . PRO A 1 85 ? 0.789 1.151 16.687 1.00 82.56 85 PRO A C 1
ATOM 631 O O . PRO A 1 85 ? -0.106 1.985 16.803 1.00 82.56 85 PRO A O 1
ATOM 634 N N . ARG A 1 86 ? 1.617 1.141 15.633 1.00 83.62 86 ARG A N 1
ATOM 635 C CA . ARG A 1 86 ? 1.503 2.099 14.518 1.00 83.62 86 ARG A CA 1
ATOM 636 C C . ARG A 1 86 ? 0.206 1.934 13.707 1.00 83.62 86 ARG A C 1
ATOM 638 O O . ARG A 1 86 ? -0.334 2.922 13.217 1.00 83.62 86 ARG A O 1
ATOM 645 N N . ARG A 1 87 ? -0.304 0.708 13.551 1.00 83.94 87 ARG A N 1
ATOM 646 C CA . ARG A 1 87 ? -1.598 0.422 12.899 1.00 83.94 87 ARG A CA 1
ATOM 647 C C . ARG A 1 87 ? -2.784 0.777 13.793 1.00 83.94 87 ARG A C 1
ATOM 649 O O . ARG A 1 87 ? -3.763 1.347 13.326 1.00 83.94 87 ARG A O 1
ATOM 656 N N . VAL A 1 88 ? -2.677 0.499 15.091 1.00 84.75 88 VAL A N 1
AT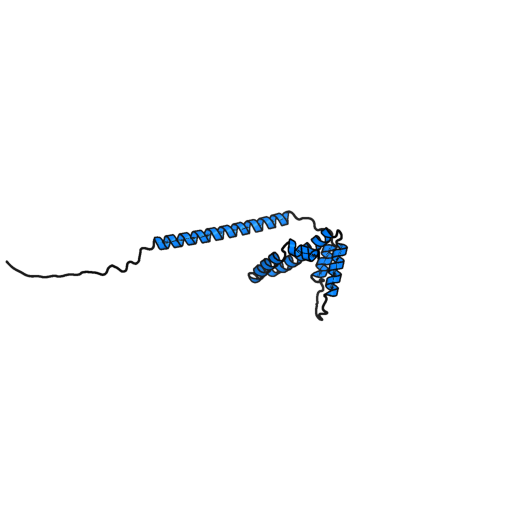OM 657 C CA . VAL A 1 88 ? 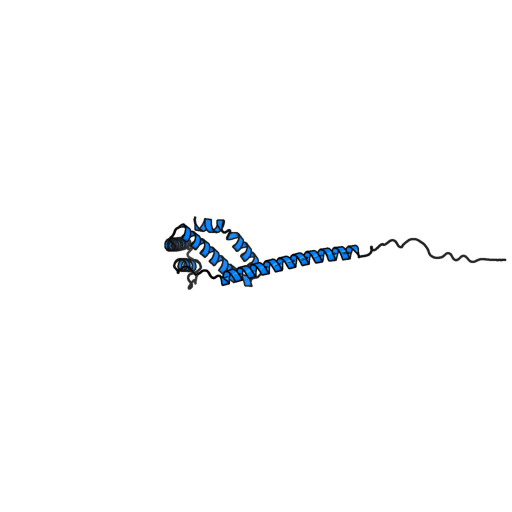-3.709 0.859 16.075 1.00 84.75 88 VAL A CA 1
ATOM 658 C C . VAL A 1 88 ? -3.849 2.378 16.170 1.00 84.75 88 VAL A C 1
ATOM 660 O O . VAL A 1 88 ? -4.957 2.894 16.056 1.00 84.75 88 VAL A O 1
ATOM 663 N N . SER A 1 89 ? -2.739 3.113 16.298 1.00 85.56 89 SER A N 1
ATOM 664 C CA . SER A 1 89 ? -2.774 4.580 16.322 1.00 85.56 89 SER A CA 1
ATOM 665 C C . SER A 1 89 ? -3.318 5.161 15.017 1.00 85.56 89 SER A C 1
ATOM 667 O O . SER A 1 89 ? -4.092 6.111 15.041 1.00 85.56 89 SER A O 1
ATOM 669 N N . ALA A 1 90 ? -2.987 4.550 13.879 1.00 84.62 90 ALA A N 1
ATOM 670 C CA . ALA A 1 90 ? -3.525 4.901 12.571 1.00 84.62 90 ALA A CA 1
ATOM 671 C C . ALA A 1 90 ? -5.053 4.757 12.471 1.00 84.62 90 ALA A C 1
ATOM 673 O O . ALA A 1 90 ? -5.699 5.630 11.890 1.00 84.62 90 ALA A O 1
ATOM 674 N N . LEU A 1 91 ? -5.623 3.685 13.026 1.00 86.38 91 LEU A N 1
ATOM 675 C CA . LEU A 1 91 ? -7.071 3.462 13.047 1.00 86.38 91 LEU A CA 1
ATOM 676 C C . LEU A 1 91 ? -7.797 4.444 13.968 1.00 86.38 91 LEU A C 1
ATOM 678 O O . LEU A 1 91 ? -8.892 4.891 13.629 1.00 86.38 91 LEU A O 1
ATOM 682 N N . LEU A 1 92 ? -7.184 4.787 15.102 1.00 89.12 92 LEU A N 1
ATOM 683 C CA . LEU A 1 92 ? -7.743 5.719 16.085 1.00 89.12 92 LEU A CA 1
ATOM 684 C C . LEU A 1 92 ? -7.568 7.193 15.688 1.00 89.12 92 LEU A C 1
ATOM 686 O O . LEU A 1 92 ? -8.314 8.047 16.161 1.00 89.12 92 LEU A O 1
ATOM 690 N N . ALA A 1 93 ? -6.600 7.503 14.826 1.00 86.94 93 ALA A N 1
ATOM 691 C CA . ALA A 1 93 ? -6.437 8.835 14.261 1.00 86.94 93 ALA A CA 1
ATOM 692 C C . ALA A 1 93 ? -7.582 9.175 13.290 1.00 86.94 93 ALA A C 1
ATOM 694 O O . ALA A 1 93 ? -8.150 8.294 12.638 1.00 86.94 93 ALA A O 1
ATOM 695 N N . ALA A 1 94 ? -7.881 10.472 13.165 1.00 75.06 94 ALA A N 1
ATOM 696 C CA . ALA A 1 94 ? -8.835 10.978 12.182 1.00 75.06 94 ALA A CA 1
ATOM 697 C C . ALA A 1 94 ? -8.473 10.505 10.754 1.00 75.06 94 ALA A C 1
ATOM 699 O O . ALA A 1 94 ? -7.279 10.393 10.441 1.00 75.06 94 ALA A O 1
ATOM 700 N N . PRO A 1 95 ? -9.469 10.241 9.881 1.00 73.56 95 PRO A N 1
ATOM 701 C CA . PRO A 1 95 ? -9.220 9.835 8.503 1.00 73.56 95 PRO A CA 1
ATOM 702 C C . PRO A 1 95 ? -8.278 10.820 7.812 1.00 73.56 95 PRO A C 1
ATOM 704 O O . PRO A 1 95 ? -8.507 12.031 7.822 1.00 73.56 95 PRO A O 1
ATOM 707 N N . ALA A 1 96 ? -7.198 10.306 7.225 1.00 71.62 96 ALA A N 1
ATOM 708 C CA . ALA A 1 96 ? -6.285 11.154 6.476 1.00 71.62 96 ALA A CA 1
ATOM 709 C C . ALA A 1 96 ? -7.019 11.712 5.242 1.00 71.62 96 ALA A C 1
ATOM 711 O O . ALA A 1 96 ? -7.679 10.943 4.539 1.00 71.62 96 ALA A O 1
ATOM 712 N N . PRO A 1 97 ? -6.905 13.019 4.948 1.00 74.75 97 PRO A N 1
ATOM 713 C CA . PRO A 1 97 ? -7.512 13.584 3.753 1.00 74.75 97 PRO A CA 1
ATOM 714 C C . PRO A 1 97 ? -6.886 12.969 2.498 1.00 74.75 97 PRO A C 1
ATOM 716 O O . PRO A 1 97 ? -5.678 12.705 2.450 1.00 74.75 97 PRO A O 1
ATOM 719 N N . THR A 1 98 ? -7.701 12.777 1.462 1.00 75.56 98 THR A N 1
ATOM 720 C CA . THR A 1 98 ? -7.228 12.382 0.132 1.00 75.56 98 THR A CA 1
ATOM 721 C C . THR A 1 98 ? -6.268 13.440 -0.405 1.00 75.56 98 THR A C 1
ATOM 723 O O . THR A 1 98 ? -6.584 14.630 -0.392 1.00 75.56 98 THR A O 1
ATOM 726 N N . ARG A 1 99 ? -5.091 13.023 -0.885 1.00 83.19 99 ARG A N 1
ATOM 727 C CA . ARG A 1 99 ? -4.057 13.929 -1.410 1.00 83.19 99 ARG A CA 1
ATOM 728 C C . ARG A 1 99 ? -3.987 13.816 -2.940 1.00 83.19 99 ARG A C 1
ATOM 730 O O . ARG A 1 99 ? -3.217 12.991 -3.430 1.00 83.19 99 ARG A O 1
ATOM 737 N N . PRO A 1 100 ? -4.743 14.624 -3.708 1.00 84.31 100 PRO A N 1
ATOM 738 C CA . PRO A 1 100 ? -4.815 14.497 -5.169 1.00 84.31 100 PRO A CA 1
ATOM 739 C C . PRO A 1 100 ? -3.449 14.666 -5.844 1.00 84.31 100 PRO A C 1
ATOM 741 O O . PRO A 1 100 ? -3.137 13.948 -6.786 1.00 84.31 100 PRO A O 1
ATOM 744 N N . ALA A 1 101 ? -2.583 15.531 -5.307 1.00 86.56 101 ALA A N 1
ATOM 745 C CA . ALA A 1 101 ? -1.217 15.694 -5.801 1.00 86.56 101 ALA A CA 1
ATOM 746 C C . ALA A 1 101 ? -0.394 14.394 -5.729 1.00 86.56 101 ALA A C 1
ATOM 748 O O . ALA A 1 101 ? 0.368 14.101 -6.644 1.00 86.56 101 ALA A O 1
ATOM 749 N N . ALA A 1 102 ? -0.575 13.582 -4.680 1.00 83.75 102 ALA A N 1
ATOM 750 C CA . ALA A 1 102 ? 0.106 12.293 -4.566 1.00 83.75 102 ALA A CA 1
ATOM 751 C C . ALA A 1 102 ? -0.420 11.281 -5.597 1.00 83.75 102 ALA A C 1
ATOM 753 O O . ALA A 1 102 ? 0.357 10.503 -6.142 1.00 83.75 102 ALA A O 1
ATOM 754 N N . MET A 1 103 ? -1.722 11.320 -5.901 1.00 86.19 103 MET A N 1
ATOM 755 C CA . MET A 1 103 ? -2.318 10.479 -6.944 1.00 86.19 103 MET A CA 1
ATOM 756 C C . MET A 1 103 ? -1.806 10.871 -8.333 1.00 86.19 103 MET A C 1
ATOM 758 O O . MET A 1 103 ? -1.409 10.000 -9.099 1.00 86.19 103 MET A O 1
ATOM 762 N N . LEU A 1 104 ? -1.753 12.173 -8.630 1.00 91.62 104 LEU A N 1
ATOM 763 C CA . LEU A 1 104 ? -1.207 12.692 -9.887 1.00 91.62 104 LEU A CA 1
ATOM 764 C C . LEU A 1 104 ? 0.276 12.354 -10.045 1.00 91.62 104 LEU A C 1
ATOM 766 O O . LEU A 1 104 ? 0.683 11.891 -11.105 1.00 91.62 104 LEU A O 1
ATOM 770 N N . ALA A 1 105 ? 1.074 12.521 -8.988 1.00 89.12 105 ALA A N 1
ATOM 771 C CA . ALA A 1 105 ? 2.478 12.124 -8.995 1.00 89.12 105 ALA A CA 1
ATOM 772 C C . ALA A 1 105 ? 2.638 10.617 -9.255 1.00 89.12 105 ALA A C 1
ATOM 774 O O . ALA A 1 105 ? 3.462 10.221 -10.074 1.00 89.12 105 ALA A O 1
ATOM 775 N N . GLY A 1 106 ? 1.817 9.777 -8.614 1.00 85.62 106 GLY A N 1
ATOM 776 C CA . GLY A 1 106 ? 1.801 8.336 -8.868 1.00 85.62 106 GLY A CA 1
ATOM 777 C C . GLY A 1 106 ? 1.444 7.994 -10.318 1.00 85.62 106 GLY A C 1
ATOM 778 O O . GLY A 1 106 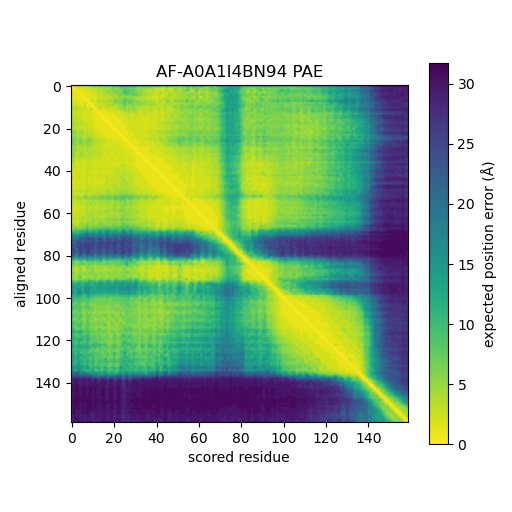? 2.139 7.200 -10.947 1.00 85.62 106 GLY A O 1
ATOM 779 N N . ALA A 1 107 ? 0.409 8.631 -10.870 1.00 90.56 107 ALA A N 1
ATOM 780 C CA . ALA A 1 107 ? 0.004 8.448 -12.262 1.00 90.56 107 ALA A CA 1
ATOM 781 C C . ALA A 1 107 ? 1.104 8.880 -13.244 1.00 90.56 107 ALA A C 1
ATOM 783 O O . ALA A 1 107 ? 1.379 8.168 -14.207 1.00 90.56 107 ALA A O 1
ATOM 784 N N . LEU A 1 108 ? 1.774 10.002 -12.971 1.00 94.50 108 LEU A N 1
ATOM 785 C CA . LEU A 1 108 ? 2.892 10.485 -13.777 1.00 94.50 108 LEU A CA 1
ATOM 786 C C . LEU A 1 108 ? 4.060 9.493 -13.772 1.00 94.50 108 LEU A C 1
ATOM 788 O O . LEU A 1 108 ? 4.574 9.159 -14.834 1.00 94.50 108 LEU A O 1
ATOM 792 N N . VAL A 1 109 ? 4.457 8.989 -12.600 1.00 91.31 109 VAL A N 1
ATOM 793 C CA . VAL A 1 109 ? 5.539 7.995 -12.484 1.00 91.31 109 VAL A CA 1
ATOM 794 C C . VAL A 1 109 ? 5.201 6.722 -13.261 1.00 91.31 109 VAL A C 1
ATOM 796 O O . VAL A 1 109 ? 6.052 6.211 -13.985 1.00 91.31 109 VAL A O 1
ATOM 799 N N . LEU A 1 110 ? 3.962 6.231 -13.158 1.00 89.88 110 LEU A N 1
ATOM 800 C CA . LEU A 1 110 ? 3.508 5.065 -13.921 1.00 89.88 110 LEU A CA 1
ATOM 801 C C . LEU A 1 110 ? 3.513 5.328 -15.432 1.00 89.88 110 LEU A C 1
ATOM 803 O O . LEU A 1 110 ? 3.955 4.471 -16.192 1.00 89.88 110 LEU A O 1
ATOM 807 N N . GLY A 1 111 ? 3.069 6.512 -15.862 1.00 94.00 111 GLY A N 1
ATOM 808 C CA . GLY A 1 111 ? 3.092 6.916 -17.267 1.00 94.00 111 GLY A CA 1
ATOM 809 C C . GLY A 1 111 ? 4.511 6.986 -17.832 1.00 94.00 111 GLY A C 1
ATOM 810 O O . GLY A 1 111 ? 4.770 6.448 -18.905 1.00 94.00 111 GLY A O 1
ATOM 811 N N . LEU A 1 112 ? 5.449 7.576 -17.085 1.00 95.25 112 LEU A N 1
ATOM 812 C CA . LEU A 1 112 ? 6.860 7.626 -17.475 1.00 95.25 112 LEU A CA 1
ATOM 813 C C . LEU A 1 112 ? 7.480 6.228 -17.543 1.00 95.25 112 LEU A C 1
ATOM 815 O O . LEU A 1 112 ? 8.174 5.927 -18.506 1.00 95.25 112 LEU A O 1
ATOM 819 N N . ALA A 1 113 ? 7.192 5.354 -16.575 1.00 91.06 113 ALA A N 1
ATOM 820 C CA . ALA A 1 113 ? 7.684 3.978 -16.591 1.00 91.06 113 ALA A CA 1
ATOM 821 C C . ALA A 1 113 ? 7.150 3.182 -17.795 1.00 91.06 113 ALA A C 1
ATOM 823 O O . ALA A 1 113 ? 7.908 2.446 -18.425 1.00 91.06 113 ALA A O 1
ATOM 824 N N . ALA A 1 114 ? 5.869 3.353 -18.142 1.00 93.38 114 ALA A N 1
ATOM 825 C CA . ALA A 1 114 ? 5.270 2.726 -19.318 1.00 93.38 114 ALA A CA 1
ATOM 826 C C . ALA A 1 114 ? 5.903 3.240 -20.619 1.00 93.38 114 ALA A C 1
ATOM 828 O O . ALA A 1 114 ? 6.246 2.443 -21.488 1.00 93.38 114 ALA A O 1
ATOM 829 N N . LEU A 1 115 ? 6.124 4.555 -20.723 1.00 96.00 115 LEU A N 1
ATOM 830 C CA . LEU A 1 115 ? 6.809 5.149 -21.867 1.00 96.00 115 LEU A CA 1
ATOM 831 C C . LEU A 1 115 ? 8.247 4.625 -21.993 1.00 96.00 115 LEU A C 1
ATOM 833 O O . LEU A 1 115 ? 8.650 4.218 -23.076 1.00 96.00 115 LEU A O 1
ATOM 837 N N . SER A 1 116 ? 9.003 4.563 -20.892 1.00 94.62 116 SER A N 1
ATOM 838 C CA . SER A 1 116 ? 10.354 3.991 -20.889 1.00 94.62 116 SER A CA 1
ATOM 839 C C . SER A 1 116 ? 10.365 2.526 -21.332 1.00 94.62 116 SER A C 1
ATOM 841 O O . SER A 1 116 ? 11.215 2.134 -22.130 1.00 94.62 116 SER A O 1
ATOM 843 N N . ALA A 1 117 ? 9.409 1.719 -20.864 1.00 92.44 117 ALA A N 1
ATOM 844 C CA . ALA A 1 117 ? 9.277 0.330 -21.293 1.00 92.44 117 ALA A CA 1
ATOM 845 C C . ALA A 1 117 ? 8.991 0.221 -22.799 1.00 92.44 117 ALA A C 1
ATOM 847 O O . ALA A 1 117 ? 9.619 -0.596 -23.468 1.00 92.44 117 ALA A O 1
ATOM 848 N N . GLN A 1 118 ? 8.118 1.078 -23.341 1.00 94.56 118 GLN A N 1
ATOM 849 C CA . GLN A 1 118 ? 7.839 1.121 -24.777 1.00 94.56 118 GLN A CA 1
ATOM 850 C C . GLN A 1 118 ? 9.099 1.460 -25.579 1.00 94.56 118 GLN A C 1
ATOM 852 O O . GLN A 1 118 ? 9.465 0.712 -26.476 1.00 94.56 118 GLN A O 1
ATOM 857 N N . THR A 1 119 ? 9.830 2.510 -25.191 1.00 94.62 119 THR A N 1
ATOM 858 C CA . THR A 1 119 ? 11.065 2.900 -25.894 1.00 94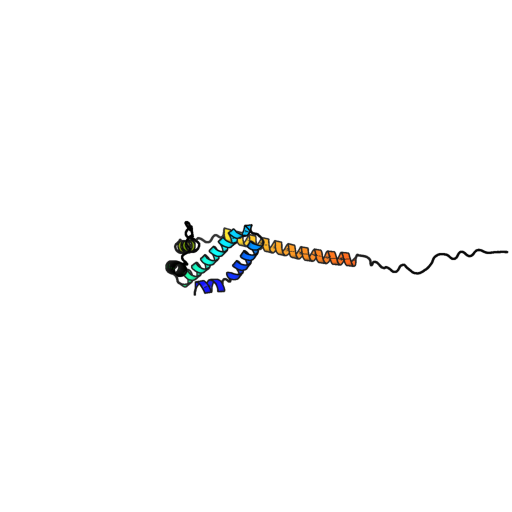.62 119 THR A CA 1
ATOM 859 C C . THR A 1 119 ? 12.134 1.803 -25.883 1.00 94.62 119 THR A C 1
ATOM 861 O O . THR A 1 119 ? 12.895 1.671 -26.836 1.00 94.62 119 THR A O 1
ATOM 864 N N . ALA A 1 120 ? 12.190 0.989 -24.823 1.00 94.25 120 ALA A N 1
ATOM 865 C CA . ALA A 1 120 ? 13.109 -0.142 -24.750 1.00 94.25 120 ALA A CA 1
ATOM 866 C C . ALA A 1 120 ? 12.699 -1.292 -25.688 1.00 94.25 120 ALA A C 1
ATOM 868 O O . ALA A 1 120 ? 13.571 -1.943 -26.260 1.00 94.25 120 ALA A O 1
ATOM 869 N N . LEU A 1 121 ? 11.394 -1.538 -25.854 1.00 94.81 121 LEU A N 1
ATOM 870 C CA . LEU A 1 121 ? 10.868 -2.537 -26.792 1.00 94.81 121 LEU A CA 1
ATOM 871 C C . LEU A 1 121 ? 11.075 -2.114 -28.249 1.00 94.81 121 LEU A C 1
ATOM 873 O O . LEU A 1 121 ? 11.502 -2.935 -29.062 1.00 94.81 121 LEU A O 1
ATOM 877 N N . ASP A 1 122 ? 10.823 -0.842 -28.557 1.00 94.81 122 ASP A N 1
ATOM 878 C CA . ASP A 1 122 ? 11.053 -0.282 -29.890 1.00 94.81 122 ASP A CA 1
ATOM 879 C C . ASP A 1 122 ? 12.543 -0.407 -30.253 1.00 94.81 122 ASP A C 1
ATOM 881 O O . ASP A 1 122 ? 12.887 -1.001 -31.270 1.00 94.81 122 ASP A O 1
ATOM 885 N N . GLY A 1 123 ? 13.446 -0.002 -29.350 1.00 94.31 123 GLY A N 1
ATOM 886 C CA . GLY A 1 123 ? 14.890 -0.139 -29.567 1.00 94.31 123 GLY A CA 1
ATOM 887 C C . GLY A 1 123 ? 15.379 -1.590 -29.697 1.00 94.31 123 GLY A C 1
ATOM 888 O O . GLY A 1 123 ? 16.329 -1.855 -30.433 1.00 94.31 123 GLY A O 1
ATOM 889 N N . ALA A 1 124 ? 14.743 -2.548 -29.014 1.00 94.12 124 ALA A N 1
ATOM 890 C CA . ALA A 1 124 ? 15.049 -3.970 -29.188 1.00 94.12 124 ALA A CA 1
ATOM 891 C C . ALA A 1 124 ? 14.617 -4.493 -30.570 1.00 94.12 124 ALA A C 1
ATOM 893 O O . ALA A 1 124 ? 15.298 -5.353 -31.129 1.00 94.12 124 ALA A O 1
ATOM 894 N N . SER A 1 125 ? 13.519 -3.960 -31.113 1.00 94.25 125 SER A N 1
ATOM 895 C CA . SER A 1 125 ? 13.013 -4.299 -32.448 1.00 94.25 125 SER A CA 1
ATOM 896 C C . SER A 1 125 ? 13.914 -3.706 -33.535 1.00 94.25 125 SER A C 1
ATOM 898 O O . SER A 1 125 ? 14.394 -4.444 -34.390 1.00 94.25 125 SER A O 1
ATOM 900 N N . ASP A 1 126 ? 14.277 -2.425 -33.417 1.00 94.38 126 ASP A N 1
ATOM 901 C CA . ASP A 1 126 ? 15.198 -1.752 -34.346 1.00 94.38 126 ASP A CA 1
ATOM 902 C C . ASP A 1 126 ? 16.565 -2.457 -34.424 1.00 94.38 126 ASP A C 1
ATOM 904 O O . ASP A 1 126 ? 17.166 -2.584 -35.494 1.00 94.38 126 ASP A O 1
ATOM 908 N N . LEU A 1 127 ? 17.073 -2.943 -33.284 1.00 93.75 127 LEU A N 1
ATOM 909 C CA . LEU A 1 127 ? 18.321 -3.706 -33.239 1.00 93.75 127 LEU A CA 1
ATOM 910 C C . LEU A 1 127 ? 18.202 -5.045 -33.980 1.00 93.75 127 LEU A C 1
ATOM 912 O O . LEU A 1 127 ? 19.153 -5.456 -34.646 1.00 93.75 127 LEU A O 1
ATOM 916 N N . HIS A 1 128 ? 17.065 -5.731 -33.854 1.00 93.56 128 HIS A N 1
ATOM 917 C CA . HIS A 1 128 ? 16.823 -6.993 -34.545 1.00 93.56 128 HIS A CA 1
ATOM 918 C C . HIS A 1 128 ? 16.823 -6.798 -36.066 1.00 93.56 128 HIS A C 1
ATOM 920 O O . HIS A 1 128 ? 17.577 -7.480 -36.763 1.00 93.56 128 HIS A O 1
ATOM 926 N N . ASP A 1 129 ? 16.084 -5.797 -36.546 1.00 93.94 129 ASP A N 1
ATOM 927 C CA . ASP A 1 129 ? 15.998 -5.451 -37.967 1.00 93.94 129 ASP A CA 1
ATOM 928 C C . ASP A 1 129 ? 17.373 -5.048 -38.526 1.00 93.94 129 ASP A C 1
ATOM 930 O O . ASP A 1 129 ? 17.784 -5.475 -39.609 1.00 93.94 129 ASP A O 1
ATOM 934 N N . GLY A 1 130 ? 18.148 -4.272 -37.760 1.00 93.31 130 GLY A N 1
ATOM 935 C CA . GLY A 1 130 ? 19.505 -3.878 -38.140 1.00 93.31 130 GLY A CA 1
ATOM 936 C C . GLY A 1 130 ? 20.468 -5.063 -38.287 1.00 93.31 130 GLY A C 1
ATOM 937 O O . GLY A 1 130 ? 21.297 -5.076 -39.202 1.00 93.31 130 GLY A O 1
ATOM 938 N N . ILE A 1 131 ? 20.353 -6.076 -37.420 1.00 93.69 131 ILE A N 1
ATOM 939 C CA . ILE A 1 131 ? 21.144 -7.313 -37.516 1.00 93.69 131 ILE A CA 1
ATOM 940 C C . ILE A 1 131 ? 20.752 -8.104 -38.768 1.00 93.69 131 ILE A C 1
ATOM 942 O O . ILE A 1 131 ? 21.640 -8.578 -39.480 1.00 93.69 131 ILE A O 1
ATOM 946 N N . GLU A 1 132 ? 19.456 -8.219 -39.065 1.00 92.94 132 GLU A N 1
ATOM 947 C CA . GLU A 1 132 ? 18.963 -8.934 -40.248 1.00 92.94 132 GLU A CA 1
ATOM 948 C C . GLU A 1 132 ? 19.472 -8.289 -41.546 1.00 92.94 132 GLU A C 1
ATOM 950 O O . GLU A 1 132 ? 20.019 -8.972 -42.417 1.00 92.94 132 GLU A O 1
ATOM 955 N N . ILE A 1 133 ? 19.407 -6.958 -41.646 1.00 93.38 133 ILE A N 1
ATOM 956 C CA . ILE A 1 133 ? 19.921 -6.213 -42.805 1.00 93.38 133 ILE A CA 1
ATOM 957 C C . ILE A 1 133 ? 21.435 -6.405 -42.956 1.00 93.38 133 ILE A C 1
ATOM 959 O O . ILE A 1 133 ? 21.924 -6.621 -44.070 1.00 93.38 133 ILE A O 1
ATOM 963 N N . ALA A 1 134 ? 22.194 -6.352 -41.858 1.00 90.88 134 ALA A N 1
ATOM 964 C CA . ALA A 1 134 ? 23.642 -6.553 -41.893 1.00 90.88 134 ALA A CA 1
ATOM 965 C C . ALA A 1 134 ? 24.019 -7.969 -42.364 1.00 90.88 134 ALA A C 1
ATOM 967 O O . ALA A 1 134 ? 24.983 -8.124 -43.113 1.00 90.88 134 ALA A O 1
ATOM 968 N N . GLN A 1 135 ? 23.245 -8.991 -41.986 1.00 89.19 135 GLN A N 1
ATOM 969 C CA . GLN A 1 135 ? 23.425 -10.369 -42.454 1.00 89.19 135 GLN A CA 1
ATOM 970 C C . GLN A 1 135 ? 23.053 -10.539 -43.929 1.00 89.19 135 GLN A C 1
ATOM 972 O O . GLN A 1 135 ? 23.782 -11.200 -44.663 1.00 89.19 135 GLN A O 1
ATOM 977 N N . ALA A 1 136 ? 21.962 -9.914 -44.377 1.00 85.69 136 ALA A N 1
ATOM 978 C CA . ALA A 1 136 ? 21.538 -9.946 -45.775 1.00 85.69 136 ALA A CA 1
ATOM 979 C C . ALA A 1 136 ? 22.522 -9.214 -46.704 1.00 85.69 136 ALA A C 1
ATOM 981 O O . ALA A 1 136 ? 22.688 -9.586 -47.865 1.00 85.69 136 ALA A O 1
ATOM 982 N N . THR A 1 137 ? 23.185 -8.177 -46.186 1.00 82.56 137 THR A N 1
ATOM 983 C CA . THR A 1 137 ? 24.144 -7.356 -46.938 1.00 82.56 137 THR A CA 1
ATOM 984 C C . THR A 1 137 ? 25.573 -7.896 -46.848 1.00 82.56 137 THR A C 1
ATOM 986 O O . THR A 1 137 ? 26.412 -7.513 -47.661 1.00 82.56 137 THR A O 1
ATOM 989 N N . ALA A 1 138 ? 25.867 -8.798 -45.902 1.00 71.50 138 ALA A N 1
ATOM 990 C CA . ALA A 1 138 ? 27.140 -9.506 -45.842 1.00 71.50 138 ALA A CA 1
ATOM 991 C C . ALA A 1 138 ? 27.263 -10.401 -47.091 1.00 71.50 138 ALA A C 1
ATOM 993 O O . ALA A 1 138 ? 26.569 -11.416 -47.188 1.00 71.50 138 ALA A O 1
ATOM 994 N N . PRO A 1 139 ? 28.116 -10.051 -48.075 1.00 57.53 139 PRO A N 1
ATOM 995 C CA . PRO A 1 139 ? 28.251 -10.843 -49.285 1.00 57.53 139 PRO A CA 1
ATOM 996 C C . PRO A 1 139 ? 28.759 -12.219 -48.880 1.00 57.53 139 PRO A C 1
ATOM 998 O O . PRO A 1 139 ? 29.703 -12.316 -48.090 1.00 57.53 139 PRO A O 1
ATOM 1001 N N . GLY A 1 140 ? 28.144 -13.270 -49.422 1.00 56.56 140 GLY A N 1
ATOM 1002 C CA . GLY A 1 140 ? 28.600 -14.635 -49.213 1.00 56.56 140 GLY A CA 1
ATOM 1003 C C . GLY A 1 140 ? 30.117 -14.712 -49.364 1.00 56.56 140 GLY A C 1
ATOM 1004 O O . GLY A 1 140 ? 30.664 -14.426 -50.431 1.00 56.56 140 GLY A O 1
ATOM 1005 N N . GLN A 1 141 ? 30.796 -15.114 -48.287 1.00 54.38 141 GLN A N 1
ATOM 1006 C CA . GLN A 1 141 ? 32.056 -15.825 -48.406 1.00 54.38 141 GLN A CA 1
ATOM 1007 C C . GLN A 1 141 ? 31.766 -17.008 -49.327 1.00 54.38 141 GLN A C 1
ATOM 1009 O O . GLN A 1 141 ? 31.201 -18.012 -48.907 1.00 54.38 141 GLN A O 1
ATOM 1014 N N . ASN A 1 142 ? 32.063 -16.838 -50.609 1.00 43.47 142 ASN A N 1
ATOM 1015 C CA . ASN A 1 142 ? 31.983 -17.883 -51.605 1.00 43.47 142 ASN A CA 1
ATOM 1016 C C . ASN A 1 142 ? 33.395 -18.475 -51.728 1.00 43.47 142 ASN A C 1
ATOM 1018 O O . ASN A 1 142 ? 34.215 -17.915 -52.461 1.00 43.47 142 ASN A O 1
ATOM 1022 N N . PRO A 1 143 ? 33.749 -19.561 -51.011 1.00 48.25 143 PRO A N 1
ATOM 1023 C CA . PRO A 1 143 ? 34.998 -20.272 -51.240 1.00 48.25 143 PRO A CA 1
ATOM 1024 C C . PRO A 1 143 ? 34.837 -21.150 -52.488 1.00 48.25 143 PRO A C 1
ATOM 1026 O O . PRO A 1 143 ? 34.835 -22.372 -52.419 1.00 48.25 143 PRO A O 1
ATOM 1029 N N . ALA A 1 144 ? 34.656 -20.523 -53.646 1.00 48.03 144 ALA A N 1
ATOM 1030 C CA . ALA A 1 144 ? 34.591 -21.213 -54.929 1.00 48.03 144 ALA A CA 1
ATOM 1031 C C . ALA A 1 144 ? 35.210 -20.354 -56.039 1.00 48.03 144 ALA A C 1
ATOM 1033 O O . ALA A 1 144 ? 34.632 -20.150 -57.099 1.00 48.03 144 ALA A O 1
ATOM 1034 N N . ALA A 1 145 ? 36.421 -19.852 -55.789 1.00 49.22 145 ALA A N 1
ATOM 1035 C CA . ALA A 1 145 ? 37.347 -19.412 -56.833 1.00 49.22 145 ALA A CA 1
ATOM 1036 C C . ALA A 1 145 ? 38.613 -20.286 -56.807 1.00 49.22 145 ALA A C 1
ATOM 1038 O O . ALA A 1 145 ? 39.743 -19.812 -56.789 1.00 49.22 145 ALA A O 1
ATOM 1039 N N . HIS A 1 146 ? 38.420 -21.602 -56.797 1.00 51.22 146 HIS A N 1
ATOM 1040 C CA . HIS A 1 146 ? 39.420 -22.536 -57.289 1.00 51.22 146 HIS A CA 1
ATOM 1041 C C . HIS A 1 146 ? 38.750 -23.376 -58.363 1.00 51.22 146 HIS A C 1
ATOM 1043 O O . HIS A 1 146 ? 37.923 -24.209 -58.016 1.00 51.22 146 HIS A O 1
ATOM 1049 N N . HIS A 1 147 ? 39.092 -23.137 -59.633 1.00 47.41 147 HIS A N 1
ATOM 1050 C CA . HIS A 1 147 ? 39.487 -24.167 -60.605 1.00 47.41 147 HIS A CA 1
ATOM 1051 C C . HIS A 1 147 ? 39.932 -23.525 -61.938 1.00 47.41 147 HIS A C 1
ATOM 1053 O O . HIS A 1 147 ? 39.109 -22.990 -62.670 1.00 47.41 147 HIS A O 1
ATOM 1059 N N . GLY A 1 148 ? 41.239 -23.647 -62.231 1.00 40.91 148 GLY A N 1
ATOM 1060 C CA . GLY A 1 148 ? 41.873 -23.614 -63.566 1.00 40.91 148 GLY A CA 1
ATOM 1061 C C . GLY A 1 148 ? 42.046 -22.234 -64.224 1.00 40.91 148 GLY A C 1
ATOM 1062 O O . GLY A 1 148 ? 41.078 -21.522 -64.417 1.00 40.91 148 GLY A O 1
ATOM 1063 N N . ALA A 1 149 ? 43.218 -21.782 -64.675 1.00 42.91 149 ALA A N 1
ATOM 1064 C CA . ALA A 1 149 ? 44.508 -22.429 -64.906 1.00 42.91 149 ALA A CA 1
ATOM 1065 C C . ALA A 1 149 ? 45.582 -21.350 -65.200 1.00 42.91 149 ALA A C 1
ATOM 1067 O O . ALA A 1 149 ? 45.244 -20.336 -65.814 1.00 42.91 149 ALA A O 1
ATOM 1068 N N . PRO A 1 150 ? 46.871 -21.554 -64.862 1.00 45.56 150 PRO A N 1
ATOM 1069 C CA . PRO A 1 150 ? 47.964 -20.798 -65.464 1.00 45.56 150 PRO A CA 1
ATOM 1070 C C . PRO A 1 150 ? 48.709 -21.597 -66.550 1.00 45.56 150 PRO A C 1
ATOM 1072 O O . PRO A 1 150 ? 49.050 -22.760 -66.367 1.00 45.56 150 PRO A O 1
ATOM 1075 N N . ALA A 1 151 ? 48.987 -20.890 -67.649 1.00 48.66 151 ALA A N 1
ATOM 1076 C CA . ALA A 1 151 ? 50.133 -21.001 -68.555 1.00 48.66 151 ALA A CA 1
ATOM 1077 C C . ALA A 1 151 ? 50.546 -22.385 -69.104 1.00 48.66 151 ALA A C 1
ATOM 1079 O O . ALA A 1 151 ? 51.261 -23.144 -68.459 1.00 48.66 151 ALA A O 1
ATOM 1080 N N . HIS A 1 152 ? 50.305 -22.590 -70.404 1.00 42.69 152 HIS A N 1
ATOM 1081 C CA . HIS A 1 152 ? 51.253 -23.313 -71.254 1.00 42.69 152 HIS A CA 1
ATOM 1082 C C . HIS A 1 152 ? 51.847 -22.358 -72.292 1.00 42.69 152 HIS A C 1
ATOM 1084 O O . HIS A 1 152 ? 51.227 -22.015 -73.294 1.00 42.69 152 HIS A O 1
ATOM 1090 N N . VAL A 1 153 ? 53.081 -21.935 -72.018 1.00 52.09 153 VAL A N 1
ATOM 1091 C CA . VAL A 1 153 ? 54.042 -21.514 -73.037 1.00 52.09 153 VAL A CA 1
ATOM 1092 C C . VAL A 1 153 ? 54.467 -22.773 -73.791 1.00 52.09 153 VAL A C 1
ATOM 1094 O O . VAL A 1 153 ? 54.990 -23.701 -73.176 1.00 52.09 153 VAL A O 1
ATOM 1097 N N . VAL A 1 154 ? 54.283 -22.797 -75.110 1.00 50.59 154 VAL A N 1
ATOM 1098 C CA . VAL A 1 154 ? 55.042 -23.677 -76.007 1.00 50.59 154 VAL A CA 1
ATOM 1099 C C . VAL A 1 154 ? 55.566 -22.832 -77.166 1.00 50.59 154 VAL A C 1
ATOM 1101 O O . VAL A 1 154 ? 54.816 -22.281 -77.965 1.00 50.59 154 VAL A O 1
ATOM 1104 N N . VAL A 1 155 ? 56.889 -22.711 -77.179 1.00 51.12 155 VAL A N 1
ATOM 1105 C CA . VAL A 1 155 ? 57.751 -22.194 -78.248 1.00 51.12 155 VAL A CA 1
ATOM 1106 C C . VAL A 1 155 ? 57.903 -23.262 -79.344 1.00 51.12 155 VAL A C 1
ATOM 1108 O O . VAL A 1 155 ? 57.843 -24.446 -79.010 1.00 51.12 155 VAL A O 1
ATOM 1111 N N . SER A 1 156 ? 58.228 -22.829 -80.581 1.00 43.41 156 SER A N 1
ATOM 1112 C CA . SER A 1 156 ? 58.895 -23.540 -81.719 1.00 43.41 156 SER A CA 1
ATOM 1113 C C . SER A 1 156 ? 58.005 -23.620 -82.975 1.00 43.41 156 SER A C 1
ATOM 1115 O O . SER A 1 156 ? 56.833 -23.930 -82.843 1.00 43.41 156 SER A O 1
ATOM 1117 N N . HIS A 1 157 ? 58.429 -23.445 -84.234 1.00 44.44 157 HIS A N 1
ATOM 1118 C CA . HIS A 1 157 ? 59.651 -23.004 -84.933 1.00 44.44 157 HIS A CA 1
ATOM 1119 C C . HIS A 1 157 ? 59.289 -22.956 -86.446 1.00 44.44 157 HIS A C 1
ATOM 1121 O O . HIS A 1 157 ? 58.439 -23.741 -86.856 1.00 44.44 157 HIS A O 1
ATOM 1127 N N . THR A 1 158 ? 60.009 -22.164 -87.262 1.00 50.12 158 THR A N 1
ATOM 1128 C CA . THR A 1 158 ? 60.219 -22.308 -88.739 1.00 50.12 158 THR A CA 1
ATOM 1129 C C . THR A 1 158 ? 58.983 -22.255 -89.667 1.00 50.12 158 THR A C 1
ATOM 1131 O O . THR A 1 158 ? 58.018 -22.979 -89.476 1.00 50.12 158 THR A O 1
ATOM 1134 N N . ARG A 1 159 ? 58.947 -21.447 -90.732 1.00 46.44 159 ARG A N 1
ATOM 1135 C CA . ARG A 1 159 ? 59.908 -21.314 -91.838 1.00 46.44 159 ARG A CA 1
ATOM 1136 C C . ARG A 1 159 ? 59.670 -20.001 -92.589 1.00 46.44 159 ARG A C 1
ATOM 1138 O O . ARG A 1 159 ? 58.495 -19.580 -92.632 1.00 46.44 159 ARG A O 1
#

Organism: NCBI:txid115433

Sequence (159 aa):
MAHERAHLHLRHHLFLITVALSSALNPLLRPLGTATAFALERWADETAATHLGDRSLVARAVAKAALAGRTPHPFALAASGGPVPRRVSALLAAPAPTRPAAMLAGALVLGLAALSAQTALDGASDLHDGIEIAQATAPGQNPAAHHGAPAHVVVSHTR

Foldseek 3Di:
DQLVVLCVVVVLVVVLVVLVVVCVVPVVSVVVSVVSVLVSSLVSLVSSCVVVVHLLVSLVVLVVVCVVPDDDDPDDPPVVVPSNVVSSVSSVDDDDDDDVVVVVVVVVVVVVVVVVVVVVVVVVVVVVVVVVVVVVPPPDPPPPPDDDDDDDDDDDDDD

InterPro domains:
  IPR052173 Beta-lactam antibiotic response regulator [PTHR34978] (2-119)

Secondary structure (DSSP, 8-state):
-HHHHHHHHTTHHHHHHHHHHHHHH-GGGHHHHHHHHHHHHHHHHHHHHHHHT-HHHHHHHHHHHHHHT----TT---TT--HHHHHHHHHHSPPPPP-HHHHHHHHHHHHHHHHHHHHHHHHHHHHHHHHHHHHHHS---------------------

Solvent-accessible surface area (backbone atoms only — not comparable to full-atom values): 9582 Å² total; per-residue (Å²): 107,59,43,60,49,39,39,61,76,67,42,47,65,59,56,51,52,54,40,50,50,48,24,72,77,36,66,88,40,42,67,55,39,57,51,48,54,53,50,53,55,46,49,22,49,52,52,30,15,65,77,68,74,37,42,66,60,46,29,52,50,54,53,50,52,52,60,74,67,56,74,91,63,97,78,74,89,53,90,81,50,53,79,59,52,56,47,34,52,56,48,73,42,78,84,76,75,87,55,66,70,60,53,51,52,52,52,50,53,52,51,53,52,52,50,53,52,49,55,53,51,52,52,55,49,55,52,50,54,53,50,51,52,52,58,74,66,51,74,76,87,68,96,72,87,80,82,88,85,83,84,84,89,80,87,89,77,91,133

pLDDT: mean 80.61, std 16.23, range [40.91, 96.0]